Protein AF-A0A498R0Y0-F1 (afdb_monomer)

Sequence (66 aa):
MGNGAPVTTMKRDRDEVVLEYTRSICPVCKVVIDAQVNLRGGKVYLRKRCRDHGEFEAVVYGDAQI

Nearest PDB structures (foldseek):
  7tom-assembly1_A  TM=9.096E-01  e=7.946E-04  Methanocaldococcus jannaschii
  7tol-assembly1_A  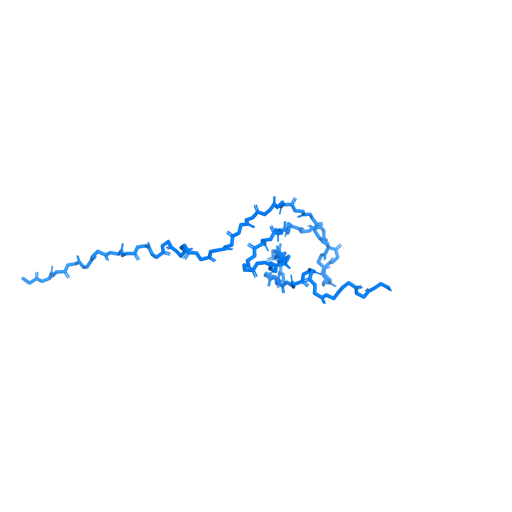TM=9.013E-01  e=2.006E-03  Methanocaldococcus jannaschii
  7qby-assembly1_A  TM=5.529E-01  e=1.474E+00  Homo sapiens
  6u3s-assembly1_A  TM=5.315E-01  e=1.857E+00  Homo sapiens

InterPro domains:
  IPR034474 Methyltransferase, class D [PTHR43306] (10-65)
  IPR056488 HMPTM, N-terminal zinc ribbon domain [PF23545] (18-61)

Structure (mmCIF, N/CA/C/O backbone):
data_AF-A0A498R0Y0-F1
#
_entry.id   AF-A0A498R0Y0-F1
#
loop_
_atom_site.group_PDB
_atom_site.id
_atom_site.type_symbol
_atom_site.label_atom_id
_atom_site.label_alt_id
_atom_site.label_comp_id
_atom_site.label_asym_id
_atom_site.label_entity_id
_atom_site.label_seq_id
_atom_site.pdbx_PDB_ins_code
_atom_site.Cartn_x
_atom_site.Cartn_y
_atom_site.Cartn_z
_atom_site.occupancy
_atom_site.B_iso_or_equiv
_atom_site.auth_seq_id
_atom_site.auth_comp_id
_atom_site.auth_asym_id
_atom_site.auth_atom_id
_atom_site.pdbx_PDB_model_num
ATOM 1 N N . MET A 1 1 ? -30.013 19.919 -35.089 1.00 50.59 1 MET A N 1
ATOM 2 C CA . MET A 1 1 ? -29.495 18.535 -35.030 1.00 50.59 1 MET A CA 1
ATOM 3 C C . MET A 1 1 ? -28.245 18.547 -34.159 1.00 50.59 1 MET A C 1
ATOM 5 O O . MET A 1 1 ? -27.371 19.347 -34.446 1.00 50.59 1 MET A O 1
ATOM 9 N N . GLY A 1 2 ? -28.191 17.720 -33.106 1.00 53.19 2 GLY A N 1
ATOM 10 C CA . GLY A 1 2 ? -26.958 17.407 -32.362 1.00 53.19 2 GLY A CA 1
ATOM 11 C C . GLY A 1 2 ? -26.688 18.199 -31.074 1.00 53.19 2 GLY A C 1
ATOM 12 O O . GLY A 1 2 ? -25.815 19.055 -31.058 1.00 53.19 2 GLY A O 1
ATOM 13 N N . ASN A 1 3 ? -27.388 17.867 -29.982 1.00 54.94 3 ASN A N 1
ATOM 14 C CA . ASN A 1 3 ? -27.007 18.253 -28.617 1.00 54.94 3 ASN A CA 1
ATOM 15 C C . ASN A 1 3 ? -25.790 17.419 -28.170 1.00 54.94 3 ASN A C 1
ATOM 17 O O . ASN A 1 3 ? -25.905 16.202 -28.033 1.00 54.94 3 ASN A O 1
ATOM 21 N N . GLY A 1 4 ? -24.640 18.058 -27.940 1.00 50.31 4 GLY A N 1
ATOM 22 C CA . GLY A 1 4 ? -23.464 17.441 -27.318 1.00 50.31 4 GLY A CA 1
ATOM 23 C C . GLY A 1 4 ? -23.528 17.602 -25.801 1.00 50.31 4 GLY A C 1
ATOM 24 O O . GLY A 1 4 ? -23.407 18.711 -25.292 1.00 50.31 4 GLY A O 1
ATOM 25 N N . ALA A 1 5 ? -23.782 16.501 -25.097 1.00 60.94 5 ALA A N 1
ATOM 26 C CA . ALA A 1 5 ? -23.970 16.438 -23.651 1.00 60.94 5 ALA A CA 1
ATOM 27 C C . ALA A 1 5 ? -22.795 17.040 -22.846 1.00 60.94 5 ALA A C 1
ATOM 29 O O . ALA A 1 5 ? -21.638 16.887 -23.245 1.00 60.94 5 ALA A O 1
ATOM 30 N N . PRO A 1 6 ? -23.047 17.646 -21.669 1.00 57.31 6 PRO A N 1
ATOM 31 C CA . PRO A 1 6 ? -21.975 17.984 -20.747 1.00 57.31 6 PRO A CA 1
ATOM 32 C C . PRO A 1 6 ? -21.379 16.686 -20.187 1.00 57.31 6 PRO A C 1
ATOM 34 O O . PRO A 1 6 ? -22.046 15.939 -19.467 1.00 57.31 6 PRO A O 1
ATOM 37 N N . VAL A 1 7 ? -20.109 16.413 -20.507 1.00 58.38 7 VAL A N 1
ATOM 38 C CA . VAL A 1 7 ? -19.303 15.414 -19.794 1.00 58.38 7 VAL A CA 1
ATOM 39 C C . VAL A 1 7 ? -19.239 15.861 -18.338 1.00 58.38 7 VAL A C 1
ATOM 41 O O . VAL A 1 7 ? -18.495 16.756 -17.943 1.00 58.38 7 VAL A O 1
ATOM 44 N N . THR A 1 8 ? -20.106 15.266 -17.527 1.00 51.19 8 THR A N 1
ATOM 45 C CA . THR A 1 8 ? -20.040 15.388 -16.080 1.00 51.19 8 THR A CA 1
ATOM 46 C C . THR A 1 8 ? -18.874 14.509 -15.676 1.00 51.19 8 THR A C 1
ATOM 48 O O . THR A 1 8 ? -19.025 13.301 -15.509 1.00 51.19 8 THR A O 1
ATOM 51 N N . THR A 1 9 ? -17.681 15.099 -15.599 1.00 57.69 9 THR A N 1
ATOM 52 C CA . THR A 1 9 ? -16.534 14.483 -14.940 1.00 57.69 9 THR A CA 1
ATOM 53 C C . THR A 1 9 ? -17.000 14.137 -13.536 1.00 57.69 9 THR A C 1
ATOM 55 O O . THR A 1 9 ? -17.111 15.019 -12.684 1.00 57.69 9 THR A O 1
ATOM 58 N N . MET A 1 10 ? -17.371 12.870 -13.337 1.00 55.53 10 MET A N 1
ATOM 59 C CA . MET A 1 10 ? -17.752 12.293 -12.059 1.00 55.53 10 MET A CA 1
ATOM 60 C C . MET A 1 10 ? -16.535 12.396 -11.144 1.00 55.53 10 MET A C 1
ATOM 62 O O . MET A 1 10 ? -15.749 11.462 -11.013 1.00 55.53 10 MET A O 1
ATOM 66 N N . LYS A 1 11 ? -16.370 13.561 -10.520 1.00 54.62 11 LYS A N 1
ATOM 67 C CA . LYS A 1 11 ? -15.608 13.720 -9.291 1.00 54.62 11 LYS A CA 1
ATOM 68 C C . LYS A 1 11 ? -16.388 12.876 -8.294 1.00 54.62 11 LYS A C 1
ATOM 70 O O . LYS A 1 11 ? -17.443 13.286 -7.814 1.00 54.62 11 LYS A O 1
ATOM 75 N N . ARG A 1 12 ? -15.976 11.622 -8.123 1.00 57.84 12 ARG A N 1
ATOM 76 C CA . ARG A 1 12 ? -16.488 10.777 -7.053 1.00 57.84 12 ARG A CA 1
ATOM 77 C C . ARG A 1 12 ? -15.934 11.366 -5.767 1.00 57.84 12 ARG A C 1
ATOM 79 O O . ARG A 1 12 ? -14.895 10.950 -5.286 1.00 57.84 12 ARG A O 1
ATOM 86 N N . ASP A 1 13 ? -16.626 12.374 -5.264 1.00 60.31 13 ASP A N 1
ATOM 87 C CA . ASP A 1 13 ? -16.674 12.639 -3.841 1.00 60.31 13 ASP A CA 1
ATOM 88 C C . ASP A 1 13 ? -17.198 11.348 -3.205 1.00 60.31 13 ASP A C 1
ATOM 90 O O . ASP A 1 13 ? -18.319 10.926 -3.513 1.00 60.31 13 ASP A O 1
ATOM 94 N N . ARG A 1 14 ? -16.348 10.596 -2.503 1.00 57.91 14 ARG A N 1
ATOM 95 C CA . ARG A 1 14 ? -16.789 9.397 -1.779 1.00 57.91 14 ARG A CA 1
ATOM 96 C C . ARG A 1 14 ? -15.768 8.966 -0.726 1.00 57.91 14 ARG A C 1
ATOM 98 O O . ARG A 1 14 ? -15.243 7.860 -0.770 1.00 57.91 14 ARG A O 1
ATOM 105 N N . ASP A 1 15 ? -15.545 9.861 0.234 1.00 64.31 15 ASP A N 1
ATOM 106 C CA . ASP A 1 15 ? -15.035 9.557 1.581 1.00 64.31 15 ASP A CA 1
ATOM 107 C C . ASP A 1 15 ? -13.647 8.891 1.664 1.00 64.31 15 ASP A C 1
ATOM 109 O O . ASP A 1 15 ? -13.306 8.364 2.714 1.00 64.31 15 ASP A O 1
ATOM 113 N N . GLU A 1 16 ? -12.844 8.874 0.590 1.00 70.50 16 GLU A N 1
ATOM 114 C CA . GLU A 1 16 ? -11.464 8.378 0.644 1.00 70.50 16 GLU A CA 1
ATOM 115 C C . GLU A 1 16 ? -10.478 9.534 0.853 1.00 70.50 16 GLU A C 1
ATOM 117 O O . GLU A 1 16 ? -10.356 10.435 0.023 1.00 70.50 16 GLU A O 1
ATOM 122 N N . VAL A 1 17 ? -9.783 9.522 1.986 1.00 84.25 17 VAL A N 1
ATOM 123 C CA . VAL A 1 17 ? -8.730 10.482 2.315 1.00 84.25 17 VAL A CA 1
ATOM 124 C C . VAL A 1 17 ? -7.394 9.771 2.197 1.00 84.25 17 VAL A C 1
ATOM 126 O O . VAL A 1 17 ? -7.134 8.819 2.932 1.00 84.25 17 VAL A O 1
ATOM 129 N N . VAL A 1 18 ? -6.530 10.241 1.298 1.00 85.50 18 VAL A N 1
ATOM 130 C CA . VAL A 1 18 ? -5.136 9.786 1.260 1.00 85.50 18 VAL A CA 1
ATOM 131 C C . VAL A 1 18 ? -4.451 10.303 2.524 1.00 85.50 18 VAL A C 1
ATOM 133 O O . VAL A 1 18 ? -4.244 11.506 2.668 1.00 85.50 18 VAL A O 1
ATOM 136 N N . LEU A 1 19 ? -4.146 9.404 3.456 1.00 86.38 19 LEU A N 1
ATOM 137 C CA . LEU A 1 19 ? -3.459 9.728 4.703 1.00 86.38 19 LEU A CA 1
ATOM 138 C C . LEU A 1 19 ? -1.972 9.955 4.443 1.00 86.38 19 LEU A C 1
ATOM 140 O O . LEU A 1 19 ? -1.417 10.988 4.805 1.00 86.38 19 LEU A O 1
ATOM 144 N N . GLU A 1 20 ? -1.328 8.984 3.799 1.00 86.31 20 GLU A N 1
ATOM 145 C CA . GLU A 1 20 ? 0.113 8.996 3.578 1.00 86.31 20 GLU A CA 1
ATOM 146 C C . GLU A 1 20 ? 0.511 8.193 2.338 1.00 86.31 20 GLU A C 1
ATOM 148 O O . GLU A 1 20 ? -0.187 7.280 1.887 1.00 86.31 20 GLU A O 1
ATOM 153 N N . TYR A 1 21 ? 1.679 8.536 1.802 1.00 88.81 21 TYR A N 1
ATOM 154 C CA . TYR A 1 21 ? 2.353 7.780 0.757 1.00 88.81 21 TYR A CA 1
ATOM 155 C C . TYR A 1 21 ? 3.484 6.996 1.406 1.00 88.81 21 TYR A C 1
ATOM 157 O O . TYR A 1 21 ? 4.380 7.570 2.023 1.00 88.81 21 TYR A O 1
ATOM 165 N N . THR A 1 22 ? 3.449 5.683 1.250 1.00 86.25 22 THR A N 1
ATOM 166 C CA . THR A 1 22 ? 4.454 4.773 1.785 1.00 86.25 22 THR A CA 1
ATOM 167 C C . THR A 1 22 ? 5.053 3.940 0.662 1.00 86.25 22 THR A C 1
ATOM 169 O O . THR A 1 22 ? 4.575 3.932 -0.469 1.00 86.25 22 THR A O 1
ATOM 172 N N . ARG A 1 23 ? 6.140 3.234 0.943 1.00 87.88 23 ARG A N 1
ATOM 173 C CA . ARG A 1 23 ? 6.748 2.311 -0.015 1.00 87.88 23 ARG A CA 1
ATOM 174 C C . ARG A 1 23 ? 6.534 0.893 0.482 1.00 87.88 23 ARG A C 1
ATOM 176 O O . ARG A 1 23 ? 6.800 0.592 1.639 1.00 87.88 23 ARG A O 1
ATOM 183 N N . SER A 1 24 ? 6.048 0.024 -0.395 1.00 84.94 24 SER A N 1
ATOM 184 C CA . SER A 1 24 ? 5.839 -1.395 -0.101 1.00 84.94 24 SER A CA 1
ATOM 185 C C . SER A 1 24 ? 6.687 -2.253 -1.029 1.00 84.94 24 SER A C 1
ATOM 187 O O . SER A 1 24 ? 7.157 -1.783 -2.061 1.00 84.94 24 SER A O 1
ATOM 189 N N . ILE A 1 25 ? 6.905 -3.513 -0.675 1.00 85.75 25 ILE A N 1
ATOM 190 C CA . ILE A 1 25 ? 7.629 -4.448 -1.536 1.00 85.75 25 ILE A CA 1
ATOM 191 C C . ILE A 1 25 ? 6.610 -5.246 -2.350 1.00 85.75 25 ILE A C 1
ATOM 193 O O . ILE A 1 25 ? 5.629 -5.766 -1.810 1.00 85.75 25 ILE A O 1
ATOM 197 N N . CYS A 1 26 ? 6.828 -5.349 -3.662 1.00 87.19 26 CYS A N 1
ATOM 198 C CA . CYS A 1 26 ? 6.000 -6.199 -4.507 1.00 87.19 26 CYS A CA 1
ATOM 199 C C . CYS A 1 26 ? 6.210 -7.674 -4.116 1.00 87.19 26 CYS A C 1
ATOM 201 O O . CYS A 1 26 ? 7.349 -8.137 -4.143 1.00 87.19 26 CYS A O 1
ATOM 203 N N . PRO A 1 27 ? 5.153 -8.448 -3.815 1.00 81.94 27 PRO A N 1
ATOM 204 C CA . PRO A 1 27 ? 5.311 -9.858 -3.456 1.00 81.94 27 PRO A CA 1
ATOM 205 C C . PRO A 1 27 ? 5.805 -10.725 -4.625 1.00 81.94 27 PRO A C 1
ATOM 207 O O . PRO A 1 27 ? 6.300 -11.822 -4.390 1.00 81.94 27 PRO A O 1
ATOM 210 N N . VAL A 1 28 ? 5.693 -10.238 -5.868 1.00 88.44 28 VAL A N 1
ATOM 211 C CA . VAL A 1 28 ? 6.094 -10.982 -7.068 1.00 88.44 28 VAL A CA 1
ATOM 212 C C . VAL A 1 28 ? 7.535 -10.658 -7.465 1.00 88.44 28 VAL A C 1
ATOM 214 O O . VAL A 1 28 ? 8.396 -11.528 -7.407 1.00 88.44 28 VAL A O 1
ATOM 217 N N . CYS A 1 29 ? 7.842 -9.400 -7.801 1.00 89.00 29 CYS A N 1
ATOM 218 C CA . CYS A 1 29 ? 9.201 -9.013 -8.206 1.00 89.00 29 CYS A CA 1
ATOM 219 C C . CYS A 1 29 ? 10.140 -8.634 -7.055 1.00 89.00 29 CYS A C 1
ATOM 221 O O . CYS A 1 29 ? 11.325 -8.437 -7.303 1.00 89.00 29 CYS A O 1
ATOM 223 N N . LYS A 1 30 ? 9.655 -8.526 -5.810 1.00 86.25 30 LYS A N 1
ATOM 224 C CA . LYS A 1 30 ? 10.454 -8.145 -4.626 1.00 86.25 30 LYS A CA 1
ATOM 225 C C . LYS A 1 30 ? 11.158 -6.786 -4.738 1.00 86.25 30 LYS A C 1
ATOM 227 O O . LYS A 1 30 ? 12.113 -6.516 -4.018 1.00 86.25 30 LYS A O 1
ATOM 232 N N . VAL A 1 31 ? 10.664 -5.912 -5.612 1.00 88.19 31 VAL A N 1
ATOM 233 C CA . VAL A 1 31 ? 11.141 -4.530 -5.745 1.00 88.19 31 VAL A CA 1
ATOM 234 C C . VAL A 1 31 ? 10.308 -3.589 -4.885 1.00 88.19 31 VAL A C 1
ATOM 236 O O . VAL A 1 31 ? 9.141 -3.862 -4.589 1.00 88.19 31 VAL A O 1
ATOM 239 N N . VAL A 1 32 ? 10.910 -2.466 -4.505 1.00 89.94 32 VAL A N 1
ATOM 240 C CA . VAL A 1 32 ? 10.219 -1.388 -3.797 1.00 89.94 32 VAL A CA 1
ATOM 241 C C . VAL A 1 32 ? 9.286 -0.674 -4.774 1.00 89.94 32 VAL A C 1
ATOM 243 O O . VAL A 1 32 ? 9.713 -0.233 -5.838 1.00 89.94 32 VAL A O 1
ATOM 246 N N . ILE A 1 33 ? 8.013 -0.579 -4.409 1.00 90.88 33 ILE A N 1
ATOM 247 C CA . ILE A 1 33 ? 6.946 0.049 -5.185 1.00 90.88 33 ILE A CA 1
ATOM 248 C C . ILE A 1 33 ? 6.210 1.082 -4.336 1.00 90.88 33 ILE A C 1
ATOM 250 O O . ILE A 1 33 ? 6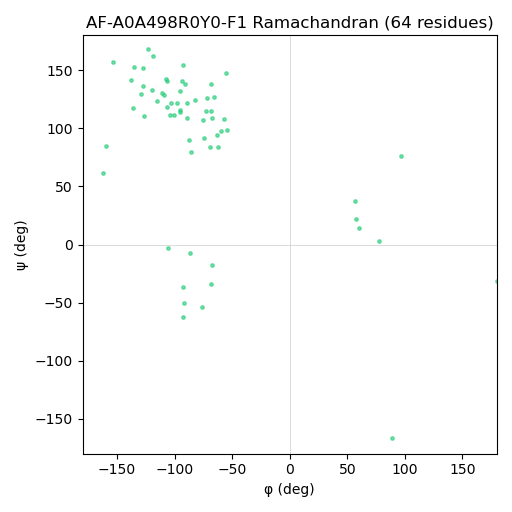.119 0.955 -3.111 1.00 90.88 33 ILE A O 1
ATOM 254 N N . ASP A 1 34 ? 5.649 2.088 -4.996 1.00 90.00 34 ASP A N 1
ATOM 255 C CA . ASP A 1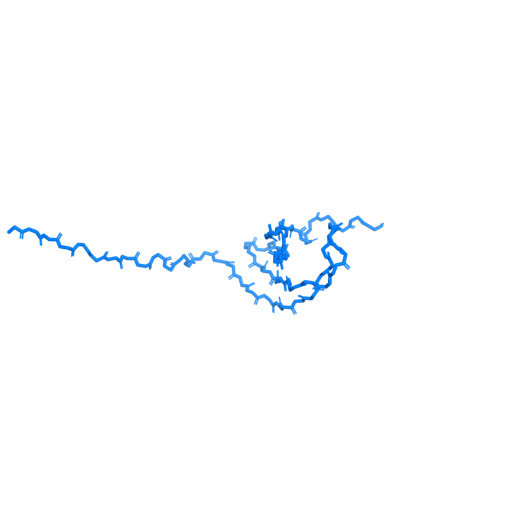 34 ? 4.838 3.100 -4.333 1.00 90.00 34 ASP A CA 1
ATOM 256 C C . ASP A 1 34 ? 3.522 2.506 -3.831 1.00 90.00 34 ASP A C 1
ATOM 258 O O . ASP A 1 34 ? 2.857 1.711 -4.510 1.00 90.00 34 ASP A O 1
ATOM 262 N N . ALA A 1 35 ? 3.153 2.905 -2.621 1.00 89.50 35 ALA A N 1
ATOM 263 C CA . ALA A 1 35 ? 1.906 2.556 -1.981 1.00 89.50 35 ALA A CA 1
ATOM 264 C C . ALA A 1 35 ? 1.266 3.776 -1.312 1.00 89.50 35 ALA A C 1
ATOM 266 O O . ALA A 1 35 ? 1.926 4.741 -0.940 1.00 89.50 35 ALA A O 1
ATOM 267 N N . GLN A 1 36 ? -0.050 3.745 -1.190 1.00 90.69 36 GLN A N 1
ATOM 268 C CA . GLN A 1 36 ? -0.859 4.846 -0.690 1.00 90.69 36 GLN A CA 1
ATOM 269 C C . GLN A 1 36 ? -1.774 4.309 0.388 1.00 90.69 36 GLN A C 1
ATOM 271 O O . GLN A 1 36 ? -2.444 3.297 0.1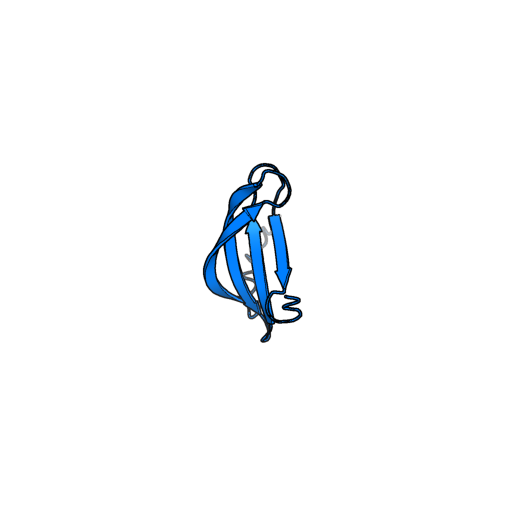81 1.00 90.69 36 GLN A O 1
ATOM 276 N N . VAL A 1 37 ? -1.785 4.974 1.531 1.00 88.06 37 VAL A N 1
ATOM 277 C CA . VAL A 1 37 ? -2.678 4.667 2.637 1.00 88.06 37 VAL A CA 1
ATOM 278 C C . VAL A 1 37 ? -3.889 5.578 2.505 1.00 88.06 37 VAL A C 1
ATOM 280 O O . VAL A 1 37 ? -3.777 6.792 2.634 1.00 88.06 37 VAL A O 1
ATOM 283 N N . ASN A 1 38 ? -5.046 4.988 2.242 1.00 87.94 38 ASN A N 1
ATOM 284 C CA . ASN A 1 38 ? -6.311 5.670 2.016 1.00 87.94 38 ASN A CA 1
ATOM 285 C C . ASN A 1 38 ? -7.285 5.298 3.135 1.00 87.94 38 ASN A C 1
ATOM 287 O O . ASN A 1 38 ? -7.570 4.123 3.351 1.00 87.94 38 ASN A O 1
ATOM 291 N N . LEU A 1 39 ? -7.812 6.283 3.852 1.00 84.44 39 LEU A N 1
ATOM 292 C CA . LEU A 1 39 ? -8.881 6.093 4.824 1.00 84.44 39 LEU A CA 1
ATOM 293 C C . LEU A 1 39 ? -10.220 6.248 4.118 1.00 84.44 39 LEU A C 1
ATOM 295 O O . LEU A 1 39 ? -10.479 7.310 3.570 1.00 84.44 39 LEU A O 1
ATOM 299 N N . ARG A 1 40 ? -11.076 5.229 4.155 1.00 84.12 40 ARG A N 1
ATOM 300 C CA . ARG A 1 40 ? -12.413 5.284 3.562 1.00 84.12 40 ARG A CA 1
ATOM 301 C C . ARG A 1 40 ? -13.454 4.676 4.489 1.00 84.12 40 ARG A C 1
ATOM 303 O O . ARG A 1 40 ? -13.373 3.486 4.800 1.00 84.12 40 ARG A O 1
ATOM 310 N N . GLY A 1 41 ? -14.429 5.475 4.934 1.00 77.06 41 GLY A N 1
ATOM 311 C CA . GLY A 1 41 ? -15.491 5.018 5.837 1.00 77.06 41 GLY A CA 1
ATOM 312 C C . GLY A 1 41 ? -14.966 4.413 7.146 1.00 77.06 41 GLY A C 1
ATOM 313 O O . GLY A 1 41 ? -15.475 3.389 7.599 1.00 77.06 41 GLY A O 1
ATOM 314 N N . GLY A 1 42 ? -13.887 4.981 7.699 1.00 80.19 42 GLY A N 1
ATOM 315 C CA . GLY A 1 42 ? -13.227 4.494 8.919 1.00 80.19 42 GLY A CA 1
ATOM 316 C C . GLY A 1 42 ? -12.332 3.261 8.740 1.00 80.19 42 GLY A C 1
ATOM 317 O O . GLY A 1 42 ? -11.780 2.768 9.720 1.00 80.19 42 GLY A O 1
ATOM 318 N N . LYS A 1 43 ? -12.160 2.758 7.511 1.00 80.69 43 LYS A N 1
ATOM 319 C CA . LYS A 1 43 ? -11.255 1.643 7.196 1.00 80.69 43 LYS A CA 1
ATOM 320 C C . LYS A 1 43 ? -10.022 2.143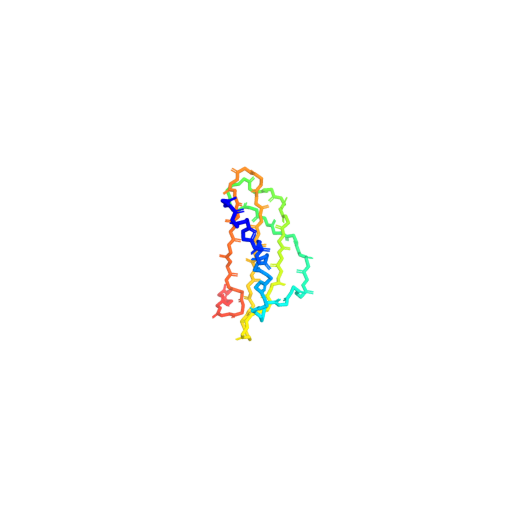 6.463 1.00 80.69 43 LYS A C 1
ATOM 322 O O . LYS A 1 43 ? -10.127 3.008 5.597 1.00 80.69 43 LYS A O 1
ATOM 327 N N . VAL A 1 44 ? -8.865 1.576 6.785 1.00 86.62 44 VAL A N 1
ATOM 328 C CA . VAL A 1 44 ? -7.592 1.944 6.154 1.00 86.62 44 VAL A CA 1
ATOM 329 C C . VAL A 1 44 ? -7.253 0.949 5.052 1.00 86.62 44 VAL A C 1
ATOM 331 O O . VAL A 1 44 ? -7.098 -0.243 5.311 1.00 86.62 44 VAL A O 1
ATOM 334 N N . TYR A 1 45 ? -7.090 1.455 3.837 1.00 86.88 45 TYR A N 1
ATOM 335 C CA . TYR A 1 45 ? -6.721 0.721 2.635 1.00 86.88 45 TYR A CA 1
ATOM 336 C C . TYR A 1 45 ? -5.293 1.088 2.238 1.00 86.88 45 TYR A C 1
ATOM 338 O O . TYR A 1 45 ? -4.968 2.257 2.089 1.00 86.88 45 TYR A O 1
ATOM 346 N N . LEU A 1 46 ? -4.439 0.101 2.022 1.00 88.12 46 LEU A N 1
ATOM 347 C CA . LEU A 1 46 ? -3.129 0.254 1.411 1.00 88.12 46 LEU A CA 1
ATOM 348 C C . LEU A 1 46 ? -3.210 -0.163 -0.051 1.00 88.12 46 LEU A C 1
ATOM 350 O O . LEU A 1 46 ? -3.365 -1.340 -0.380 1.00 88.12 46 LEU A O 1
ATOM 354 N N . ARG A 1 47 ? -3.066 0.814 -0.936 1.00 88.88 47 ARG A N 1
ATOM 355 C CA . ARG A 1 47 ? -3.047 0.617 -2.379 1.00 88.88 47 ARG A CA 1
ATOM 356 C C . ARG A 1 47 ? -1.619 0.720 -2.884 1.00 88.88 47 ARG A C 1
ATOM 358 O O . ARG A 1 47 ? -1.039 1.796 -2.862 1.00 88.88 47 ARG A O 1
ATOM 365 N N . LYS A 1 48 ? -1.042 -0.385 -3.338 1.00 89.38 48 LYS A N 1
ATOM 366 C CA . LYS A 1 48 ? 0.315 -0.471 -3.892 1.00 89.38 48 LYS A CA 1
ATOM 367 C C . LYS A 1 48 ? 0.268 -0.663 -5.400 1.00 89.38 48 LYS A C 1
ATOM 369 O O . LYS A 1 48 ? -0.586 -1.385 -5.904 1.00 89.38 48 LYS A O 1
ATOM 374 N N . ARG A 1 49 ? 1.190 -0.047 -6.136 1.00 89.50 49 ARG A N 1
ATOM 375 C CA . ARG A 1 49 ? 1.217 -0.126 -7.602 1.00 89.50 49 ARG A CA 1
ATOM 376 C C . ARG A 1 49 ? 2.574 -0.587 -8.104 1.00 89.50 49 ARG A C 1
ATOM 378 O O . ARG A 1 49 ? 3.553 0.147 -8.051 1.00 89.50 49 ARG A O 1
ATOM 385 N N . CYS A 1 50 ? 2.614 -1.799 -8.643 1.00 89.75 50 CYS A N 1
ATOM 386 C CA . CYS A 1 50 ? 3.760 -2.315 -9.370 1.00 89.75 50 CYS A CA 1
ATOM 387 C C . CYS A 1 50 ? 3.622 -1.994 -10.862 1.00 89.75 50 CYS A C 1
ATOM 389 O O . CYS A 1 50 ? 2.543 -2.128 -11.437 1.00 89.75 50 CYS A O 1
ATOM 391 N N . ARG A 1 51 ? 4.719 -1.584 -11.505 1.00 87.25 51 ARG A N 1
ATOM 392 C CA . ARG A 1 51 ? 4.733 -1.289 -12.947 1.00 87.25 51 ARG A CA 1
ATOM 393 C C . ARG A 1 51 ? 4.556 -2.549 -13.797 1.00 87.25 51 ARG A C 1
ATOM 395 O O . ARG A 1 51 ? 3.905 -2.477 -14.830 1.00 87.25 51 ARG A O 1
ATOM 402 N N . ASP A 1 52 ? 5.092 -3.672 -13.330 1.00 89.50 52 ASP A N 1
ATOM 403 C CA . ASP A 1 52 ? 5.085 -4.951 -14.044 1.00 89.50 52 ASP A CA 1
ATOM 404 C C . ASP A 1 52 ? 3.880 -5.830 -13.682 1.00 89.50 52 ASP A C 1
ATOM 406 O O . ASP A 1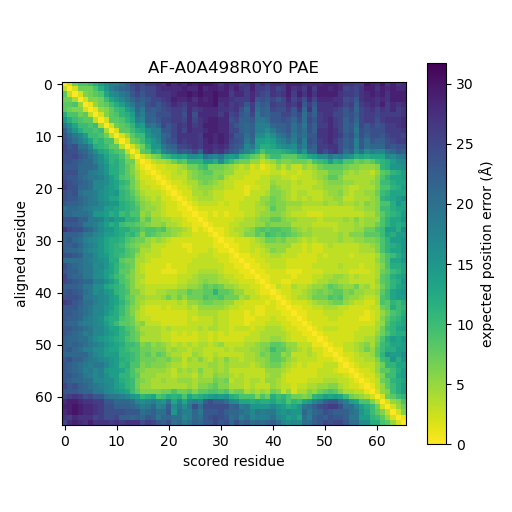 52 ? 3.317 -6.496 -14.542 1.00 89.50 52 ASP A O 1
ATOM 410 N N . HIS A 1 53 ? 3.456 -5.815 -12.412 1.00 86.00 53 HIS A N 1
ATOM 411 C CA . HIS A 1 53 ? 2.409 -6.714 -11.895 1.00 86.00 53 HIS A CA 1
ATOM 412 C C . HIS A 1 53 ? 1.056 -6.035 -11.659 1.00 86.00 53 HIS A C 1
ATOM 414 O O . HIS A 1 53 ? 0.101 -6.700 -11.270 1.00 86.00 53 HIS A O 1
ATOM 420 N N . GLY A 1 54 ? 0.968 -4.721 -11.875 1.00 87.06 54 GLY A N 1
ATOM 421 C CA . GLY A 1 54 ? -0.263 -3.955 -11.707 1.00 87.06 54 GLY A CA 1
ATOM 422 C C . GLY A 1 54 ? -0.484 -3.412 -10.296 1.00 87.06 54 GLY A C 1
ATOM 423 O O . GLY A 1 54 ? 0.424 -3.330 -9.463 1.00 87.06 54 GLY A O 1
ATOM 424 N N . GLU A 1 55 ? -1.711 -2.966 -10.050 1.00 84.19 55 GLU A N 1
ATOM 425 C CA . GLU A 1 55 ? -2.142 -2.393 -8.779 1.00 84.19 55 GLU A CA 1
ATOM 426 C C . GLU A 1 55 ? -2.763 -3.443 -7.860 1.00 84.19 55 GLU A C 1
ATOM 428 O O . GLU A 1 55 ? -3.508 -4.318 -8.289 1.00 84.19 55 GLU A O 1
ATOM 433 N N . PHE A 1 56 ? -2.450 -3.334 -6.575 1.00 82.81 56 PHE A N 1
ATOM 434 C CA . PHE A 1 56 ? -2.988 -4.177 -5.525 1.00 82.81 56 PHE A CA 1
ATOM 435 C C . PHE A 1 56 ? -3.545 -3.280 -4.433 1.00 82.81 56 PHE A C 1
ATOM 437 O O . PHE A 1 56 ? -2.897 -2.326 -4.008 1.00 82.81 56 PHE A O 1
ATOM 444 N N . GLU A 1 57 ? -4.715 -3.627 -3.935 1.00 84.25 57 GLU A N 1
ATOM 445 C CA . GLU A 1 57 ? -5.345 -2.961 -2.807 1.00 84.25 57 GLU A CA 1
ATOM 446 C C . GLU A 1 57 ? -5.535 -3.983 -1.689 1.00 84.25 57 GLU A C 1
ATOM 448 O O . GLU A 1 57 ? -5.961 -5.110 -1.936 1.00 84.25 57 GLU A O 1
ATOM 453 N N . ALA A 1 58 ? -5.169 -3.608 -0.467 1.00 81.38 58 ALA A N 1
ATOM 454 C CA . ALA A 1 58 ? -5.345 -4.430 0.722 1.00 81.38 58 ALA A CA 1
ATOM 455 C C . ALA A 1 58 ? -5.832 -3.561 1.884 1.00 81.38 58 ALA A C 1
ATOM 457 O O . ALA A 1 58 ? -5.371 -2.439 2.046 1.00 81.38 58 ALA A O 1
ATOM 458 N N . VAL A 1 59 ? -6.737 -4.066 2.716 1.00 83.06 59 VAL A N 1
ATOM 459 C CA . VAL A 1 59 ? -7.169 -3.371 3.940 1.00 83.06 59 VAL A CA 1
ATOM 460 C C . VAL A 1 59 ? -6.145 -3.651 5.042 1.00 83.06 59 VAL A C 1
ATOM 462 O O . VAL A 1 59 ? -5.860 -4.811 5.311 1.00 83.06 59 VAL A O 1
ATOM 465 N N . VAL A 1 60 ? -5.570 -2.610 5.655 1.00 75.62 60 VAL A N 1
ATOM 466 C CA . VAL A 1 60 ? -4.512 -2.743 6.682 1.00 75.62 60 VAL A CA 1
ATOM 467 C C . VAL A 1 60 ? -5.094 -2.802 8.088 1.00 75.62 60 VAL A C 1
ATOM 469 O O . VAL A 1 60 ? -4.778 -3.706 8.854 1.00 75.62 60 VAL A O 1
ATOM 472 N N . TYR A 1 61 ? -5.970 -1.860 8.439 1.00 68.00 61 TYR A N 1
ATOM 473 C CA . TYR A 1 61 ? -6.648 -1.879 9.735 1.00 68.00 61 TYR A CA 1
ATOM 474 C C . TYR A 1 61 ? -7.918 -2.727 9.617 1.00 68.00 61 TYR A C 1
ATOM 476 O O . TYR A 1 61 ? -8.982 -2.242 9.230 1.00 68.00 61 TYR A O 1
ATOM 484 N N . GLY A 1 62 ? -7.740 -4.020 9.891 1.00 52.03 62 GLY A N 1
ATOM 485 C CA . GLY A 1 62 ? -8.752 -5.075 9.868 1.00 52.03 62 GLY A CA 1
ATOM 486 C C . GLY A 1 62 ? -8.183 -6.450 10.238 1.00 52.03 62 GLY A C 1
ATOM 487 O O . GLY A 1 62 ? -8.889 -7.213 10.874 1.00 52.03 62 GLY A O 1
ATOM 488 N N . ASP A 1 63 ? -6.913 -6.731 9.931 1.00 49.34 63 ASP A N 1
ATOM 489 C CA . ASP A 1 63 ? -6.248 -7.991 10.293 1.00 49.34 63 ASP A CA 1
ATOM 490 C C . ASP A 1 63 ? -4.723 -7.790 10.253 1.00 49.34 63 ASP A C 1
ATOM 492 O O . ASP A 1 63 ? -4.052 -8.026 9.248 1.00 49.34 63 ASP A O 1
ATOM 496 N N . ALA A 1 64 ? -4.159 -7.282 11.348 1.00 41.66 64 ALA A N 1
ATOM 497 C CA . ALA A 1 64 ? -2.720 -7.357 11.566 1.00 41.66 64 ALA A CA 1
ATOM 498 C C . ALA A 1 64 ? -2.425 -8.709 12.225 1.00 41.66 64 ALA A C 1
ATOM 500 O O . ALA A 1 64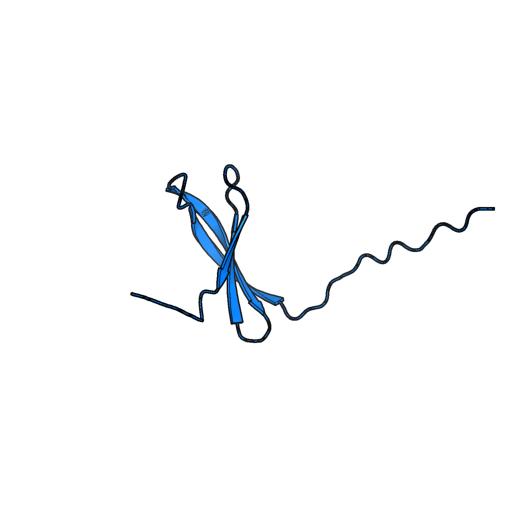 ? -2.293 -8.795 13.443 1.00 41.66 64 ALA A O 1
ATOM 501 N N . GLN A 1 65 ? -2.377 -9.776 11.427 1.00 40.19 65 GLN A N 1
ATOM 502 C CA . GLN A 1 65 ? -1.810 -11.039 11.884 1.00 40.19 65 GLN A CA 1
ATOM 503 C C . GLN A 1 65 ? -0.285 -10.877 11.889 1.00 40.19 65 GLN A C 1
ATOM 505 O O . GLN A 1 65 ? 0.330 -10.800 10.821 1.00 40.19 65 GLN A O 1
ATOM 510 N N . ILE A 1 66 ? 0.308 -10.777 13.080 1.00 41.16 66 ILE A N 1
ATOM 511 C CA . ILE A 1 66 ? 1.751 -10.938 13.287 1.00 41.16 66 ILE A CA 1
ATOM 512 C C . ILE A 1 66 ? 2.013 -12.115 14.212 1.00 41.16 66 ILE A C 1
ATOM 514 O O . ILE A 1 66 ? 1.226 -12.288 15.171 1.00 41.16 66 ILE A O 1
#

Solvent-accessible surface area (backbone atoms only — not comparable to full-atom values): 4281 Å² total; per-residue (Å²): 137,84,89,80,77,81,84,72,78,76,74,76,82,72,67,65,43,77,76,48,80,47,76,41,66,39,90,81,82,66,43,84,27,54,24,35,35,28,38,39,88,93,33,37,30,39,40,34,46,41,93,88,84,42,75,47,77,43,69,53,69,84,67,82,85,125

pLDDT: mean 75.74, std 15.63, range [40.19, 90.88]

Secondary structure (DSSP, 8-state):
--------------SEEEEEEEEEE-TTT--EEEEEEEEETTEEEEEEEETTTEEEEEESTT----

Organism: NCBI:txid2341080

Mean predicted aligned error: 11.14 Å

Foldseek 3Di:
DDDDDPPPPPPPPAAKDFPDKDWDADPPPRDIWIWTWIQGPNWTKIWTADPPPGIDIDTD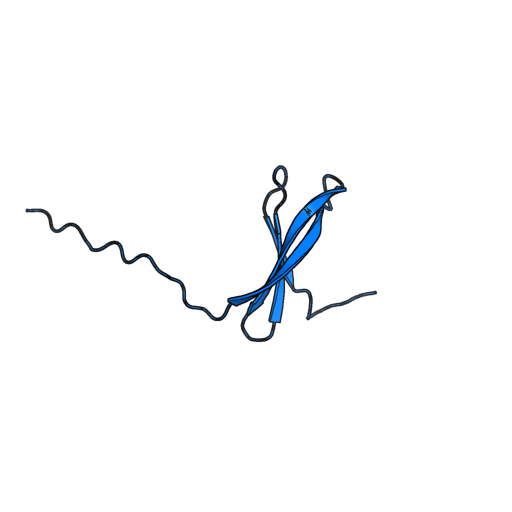PPDPDD

Radius of gyration: 16.9 Å; Cα contacts 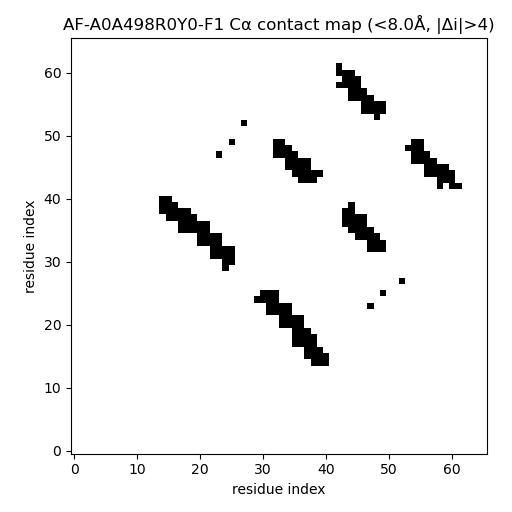(8 Å, |Δi|>4): 99; chains: 1; bounding box: 41×30×48 Å